Protein AF-A0A8T0Z0I9-F1 (afdb_monomer_lite)

pLDDT: mean 71.62, std 13.81, range [40.0, 90.69]

Sequence (86 aa):
MADARVLFDGVLQLYPTMKSHLSKEVHIVHSPDFENGIVKGWNGGELTEDEAAAIASLRTEGAQSGAGSNDDTSDLGFAESLLHAG

Radius of gyration: 16.96 Å; chains: 1; bounding box: 34×37×35 Å

Secondary structure (DSSP, 8-state):
--HHHHHHHHHHHH-GGGHHHH-TTS-SSS-HHHHHHHHHHHHTPPPPHHHHHHTGGG--TT---------------HHHHHHS--

Foldseek 3Di:
DCLVLVVLVVVCVVCVVCCCQRPPPHCVPPDPLCVVLVVCVVVVHDHDPSNCVNCVVVDDPDDDDDDDDDDDPPDCPPSNVVVVVD

Organism: NCBI:txid29920

Structure (mmCIF, N/CA/C/O backbone):
data_AF-A0A8T0Z0I9-F1
#
_entry.id   AF-A0A8T0Z0I9-F1
#
loop_
_atom_site.group_PDB
_atom_site.id
_atom_site.type_symbol
_atom_site.label_atom_id
_atom_site.label_alt_id
_atom_site.label_comp_id
_atom_site.label_asym_id
_atom_site.label_entity_id
_atom_site.label_seq_id
_atom_site.pdbx_PDB_ins_code
_atom_site.Cartn_x
_atom_site.Cartn_y
_atom_site.Cartn_z
_atom_site.occupancy
_atom_site.B_iso_or_equiv
_atom_site.auth_seq_id
_atom_site.auth_comp_id
_atom_site.auth_asym_id
_atom_site.auth_atom_id
_atom_site.pdbx_PDB_model_num
ATOM 1 N N . MET A 1 1 ? -2.368 -9.347 -5.571 1.00 51.75 1 MET A N 1
ATOM 2 C CA . MET A 1 1 ? -2.860 -8.197 -4.772 1.00 51.75 1 MET A CA 1
ATOM 3 C C . MET A 1 1 ? -3.832 -8.604 -3.651 1.00 51.75 1 MET A C 1
ATOM 5 O O . MET A 1 1 ? -3.948 -7.845 -2.702 1.00 51.75 1 MET A O 1
ATOM 9 N N . ALA A 1 2 ? -4.528 -9.754 -3.707 1.00 57.31 2 ALA A N 1
ATOM 10 C CA . ALA A 1 2 ? -5.535 -10.127 -2.696 1.00 57.31 2 ALA A CA 1
ATOM 11 C C . ALA A 1 2 ? -4.979 -10.827 -1.432 1.00 57.31 2 ALA A C 1
ATOM 13 O O . ALA A 1 2 ? -5.602 -10.728 -0.377 1.00 57.31 2 ALA A O 1
ATOM 14 N N . ASP A 1 3 ? -3.805 -11.465 -1.499 1.00 64.81 3 ASP A N 1
ATOM 15 C CA . ASP A 1 3 ? -3.312 -12.322 -0.403 1.00 64.81 3 ASP A CA 1
ATOM 16 C C . ASP A 1 3 ? -2.993 -11.559 0.889 1.00 64.81 3 ASP A C 1
ATOM 18 O O . ASP A 1 3 ? -3.339 -12.002 1.982 1.00 64.81 3 ASP A O 1
ATOM 22 N N . ALA A 1 4 ? -2.427 -10.352 0.788 1.00 73.00 4 ALA A N 1
ATOM 23 C CA . ALA A 1 4 ? -2.124 -9.532 1.963 1.00 73.00 4 ALA A CA 1
ATOM 24 C C . ALA A 1 4 ? -3.389 -9.116 2.737 1.00 73.00 4 ALA A C 1
ATOM 26 O O . ALA A 1 4 ? -3.369 -9.013 3.964 1.00 73.00 4 ALA A O 1
ATOM 27 N N . ARG A 1 5 ? -4.517 -8.905 2.043 1.00 77.94 5 ARG A N 1
ATOM 28 C CA . ARG A 1 5 ? -5.766 -8.495 2.696 1.00 77.94 5 ARG A CA 1
ATOM 29 C C . ARG A 1 5 ? -6.401 -9.642 3.474 1.00 77.94 5 ARG A C 1
ATOM 31 O O . ARG A 1 5 ? -6.869 -9.409 4.583 1.00 77.94 5 ARG A O 1
ATOM 38 N N . VAL A 1 6 ? -6.347 -10.857 2.931 1.00 76.31 6 VAL A N 1
ATOM 39 C CA . VAL A 1 6 ? -6.813 -12.074 3.615 1.00 76.31 6 VAL A CA 1
ATOM 40 C C . VAL A 1 6 ? -6.046 -12.279 4.924 1.00 76.31 6 VAL A C 1
ATOM 42 O O . VAL A 1 6 ? -6.651 -12.551 5.961 1.00 76.31 6 VAL A O 1
ATOM 45 N N . LEU A 1 7 ? -4.731 -12.045 4.903 1.00 80.44 7 LEU A N 1
ATOM 46 C CA . LEU A 1 7 ? -3.883 -12.093 6.096 1.00 80.44 7 LEU A CA 1
ATOM 47 C C . LEU A 1 7 ? -4.281 -11.034 7.132 1.00 80.44 7 LEU A C 1
ATOM 49 O O . LEU A 1 7 ? -4.457 -11.354 8.308 1.00 80.44 7 LEU A O 1
ATOM 53 N N . PHE A 1 8 ? -4.479 -9.782 6.711 1.00 82.69 8 PHE A N 1
ATOM 54 C CA . PHE A 1 8 ? -4.921 -8.719 7.617 1.00 82.69 8 PHE A CA 1
ATOM 55 C C . PHE A 1 8 ? -6.309 -8.980 8.202 1.00 82.69 8 PHE A C 1
ATOM 57 O O . PHE A 1 8 ? -6.516 -8.735 9.388 1.00 82.69 8 PHE A O 1
ATOM 64 N N . ASP A 1 9 ? -7.243 -9.516 7.420 1.00 81.69 9 ASP A N 1
ATOM 65 C CA . ASP A 1 9 ? -8.572 -9.878 7.916 1.00 81.69 9 ASP A CA 1
ATOM 66 C C . ASP A 1 9 ? -8.499 -11.015 8.952 1.00 81.69 9 ASP A C 1
ATOM 68 O O . ASP A 1 9 ? -9.193 -10.958 9.970 1.00 81.69 9 ASP A O 1
ATOM 72 N N . GLY A 1 10 ? -7.600 -11.988 8.766 1.00 85.81 10 GLY A N 1
ATOM 73 C CA . GLY A 1 10 ? -7.301 -13.013 9.772 1.00 85.81 10 GLY A CA 1
ATOM 74 C C . GLY A 1 10 ? -6.728 -12.431 11.072 1.00 85.81 10 GLY A C 1
ATOM 75 O O . GLY A 1 10 ? -7.185 -12.772 12.164 1.00 85.81 10 GLY A O 1
ATOM 76 N N . VAL A 1 11 ? -5.788 -11.486 10.976 1.00 85.62 11 VAL A N 1
ATOM 77 C CA . VAL A 1 11 ? -5.236 -10.781 12.150 1.00 85.62 11 VAL A CA 1
ATOM 78 C C . VAL A 1 11 ? -6.317 -9.978 12.876 1.00 85.62 11 VAL A C 1
ATOM 80 O O . VAL A 1 11 ? -6.354 -9.979 14.104 1.00 85.62 11 VAL A O 1
ATOM 83 N N . LEU A 1 12 ? -7.234 -9.340 12.146 1.00 86.06 12 LEU A N 1
ATOM 84 C CA . LEU A 1 12 ? -8.342 -8.586 12.738 1.00 86.06 12 LEU A CA 1
ATOM 85 C C . LEU A 1 12 ? -9.356 -9.471 13.474 1.00 86.06 12 LEU A C 1
ATOM 87 O O . LEU A 1 12 ? -9.962 -9.002 14.439 1.00 86.06 12 LEU A O 1
ATOM 91 N N . GLN A 1 13 ? -9.532 -10.729 13.058 1.00 83.12 13 GLN A N 1
ATOM 92 C CA . GLN A 1 13 ? -10.360 -11.692 13.795 1.00 83.12 13 GLN A CA 1
ATOM 93 C C . GLN A 1 13 ? -9.738 -12.067 15.145 1.00 83.12 13 GLN A C 1
ATOM 95 O O . GLN A 1 13 ? -10.459 -12.203 16.132 1.00 83.12 13 GLN A O 1
ATOM 100 N N . LEU A 1 14 ? -8.411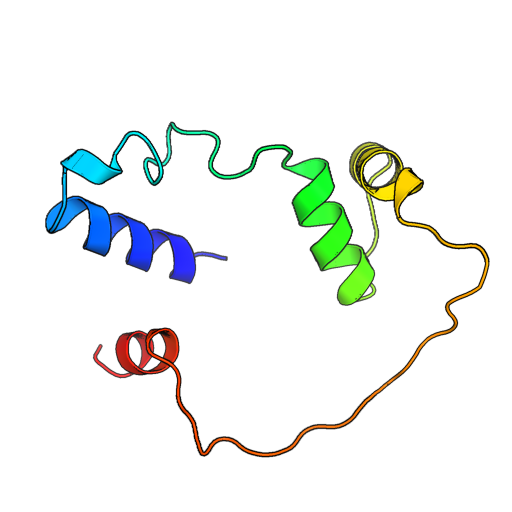 -12.208 15.199 1.00 88.50 14 LEU A N 1
ATOM 101 C CA . LEU A 1 14 ? -7.684 -12.586 16.416 1.00 88.50 14 LEU A CA 1
ATOM 102 C C . LEU A 1 14 ? -7.423 -11.391 17.344 1.00 88.50 14 LEU A C 1
ATOM 104 O O . LEU A 1 14 ? -7.458 -11.533 18.566 1.00 88.50 14 LEU A O 1
ATOM 108 N N . TYR A 1 15 ? -7.194 -10.207 16.773 1.00 88.31 15 TYR A N 1
ATOM 109 C CA . TYR A 1 15 ? -6.822 -8.992 17.496 1.00 88.31 15 TYR A CA 1
ATOM 110 C C . TYR A 1 15 ? -7.657 -7.793 17.027 1.00 88.31 15 TYR A C 1
ATOM 112 O O . TYR A 1 15 ? -7.174 -6.943 16.271 1.00 88.31 15 TYR A O 1
ATOM 120 N N . PRO A 1 16 ? -8.902 -7.649 17.523 1.00 87.06 16 PRO A N 1
ATOM 121 C CA . PRO A 1 16 ? -9.779 -6.540 17.144 1.00 87.06 16 PRO A CA 1
ATOM 122 C C . PRO A 1 16 ? -9.186 -5.153 17.440 1.00 87.06 16 PRO A C 1
ATOM 124 O O . PRO A 1 16 ? -9.544 -4.169 16.794 1.00 87.06 16 PRO A O 1
ATOM 127 N N . THR A 1 17 ? -8.250 -5.062 18.391 1.00 88.56 17 THR A N 1
ATOM 128 C CA . THR A 1 17 ? -7.500 -3.840 18.721 1.00 88.56 17 THR A CA 1
ATOM 129 C C . THR A 1 17 ? -6.649 -3.321 17.563 1.00 88.56 17 THR A C 1
ATOM 131 O O . THR A 1 17 ? -6.383 -2.125 17.506 1.00 88.56 17 THR A O 1
ATOM 134 N N . MET A 1 18 ? -6.268 -4.167 16.601 1.00 83.69 18 MET A N 1
ATOM 135 C CA . MET A 1 18 ? -5.484 -3.760 15.428 1.00 83.69 18 MET A CA 1
ATOM 136 C C . MET A 1 18 ? -6.320 -3.087 14.329 1.00 83.69 18 MET A C 1
ATOM 138 O O . MET A 1 18 ? -5.776 -2.664 13.307 1.00 83.69 18 MET A O 1
ATOM 142 N N . LYS A 1 19 ? -7.636 -2.939 14.522 1.00 82.62 19 LYS A N 1
ATOM 143 C CA . LYS A 1 19 ? -8.549 -2.343 13.535 1.00 82.62 19 LYS A CA 1
ATOM 144 C C . LYS A 1 19 ? -8.143 -0.931 13.107 1.00 82.62 19 LYS A C 1
ATOM 146 O O . LYS A 1 19 ? -8.272 -0.611 11.932 1.00 82.62 19 LYS A O 1
ATOM 151 N N . SER A 1 20 ? -7.589 -0.117 14.001 1.00 79.75 20 SER A N 1
ATOM 152 C CA . SER A 1 20 ? -7.086 1.229 13.675 1.00 79.75 20 SER A CA 1
ATOM 153 C C . SER A 1 20 ? -5.860 1.243 12.759 1.00 79.75 20 SER A C 1
ATOM 155 O O . SER A 1 20 ? -5.524 2.299 12.237 1.00 79.75 20 SER A O 1
ATOM 157 N N . HIS A 1 21 ? -5.194 0.103 12.570 1.00 77.81 21 HIS A N 1
ATOM 158 C CA . HIS A 1 21 ? -3.963 -0.014 11.784 1.00 77.81 21 HIS A CA 1
ATOM 159 C C . HIS A 1 21 ? -4.144 -0.862 10.529 1.00 77.81 21 HIS A C 1
ATOM 161 O O . HIS A 1 21 ? -3.486 -0.611 9.531 1.00 77.81 21 HIS A O 1
ATOM 167 N N . LEU A 1 22 ? -5.023 -1.865 10.586 1.00 80.62 22 LEU A N 1
ATOM 168 C CA . LEU A 1 22 ? -5.170 -2.878 9.542 1.00 80.62 22 LEU A CA 1
ATOM 169 C C . LEU A 1 22 ? -6.574 -2.913 8.931 1.00 80.62 22 LEU A C 1
ATOM 171 O O . LEU A 1 22 ? -6.846 -3.769 8.092 1.00 80.62 22 LEU A O 1
ATOM 175 N N . SER A 1 23 ? -7.511 -2.050 9.338 1.00 72.38 23 SER A N 1
ATOM 176 C CA . SER A 1 23 ? -8.841 -2.018 8.712 1.00 72.38 23 SER A CA 1
ATOM 177 C C . SER A 1 23 ? -8.753 -1.569 7.256 1.00 72.38 23 SER A C 1
ATOM 179 O O . SER A 1 23 ? -7.947 -0.718 6.905 1.00 72.38 23 SER A O 1
ATOM 181 N N . LYS A 1 24 ? -9.639 -2.100 6.412 1.00 67.69 24 LYS A N 1
ATOM 182 C CA . LYS A 1 24 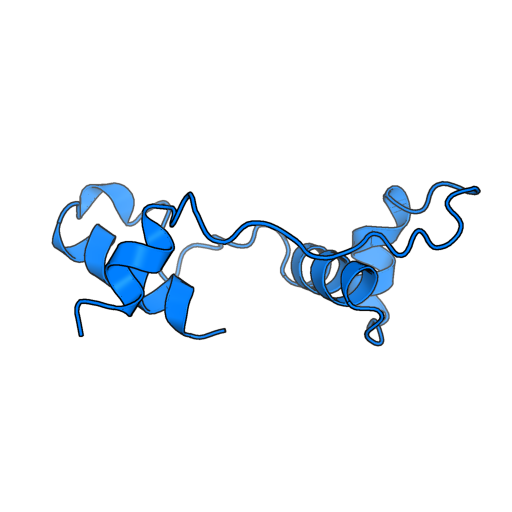? -9.799 -1.680 5.012 1.00 67.69 24 LYS A CA 1
ATOM 183 C C . LYS A 1 24 ? -10.157 -0.193 4.874 1.00 67.69 24 LYS A C 1
ATOM 185 O O . LYS A 1 24 ? -9.882 0.413 3.849 1.00 67.69 24 LYS A O 1
ATOM 190 N N . GLU A 1 25 ? -10.802 0.364 5.895 1.00 66.00 25 GLU A N 1
ATOM 191 C CA . GLU A 1 25 ? -11.186 1.780 5.967 1.00 66.00 25 GLU A CA 1
ATOM 192 C C . GLU A 1 25 ? -10.045 2.673 6.461 1.00 66.00 25 GLU A C 1
ATOM 194 O O . GLU A 1 25 ? -10.108 3.894 6.338 1.00 66.00 25 GLU A O 1
ATOM 199 N N . VAL A 1 26 ? -9.004 2.073 7.040 1.00 68.50 26 VAL A N 1
ATOM 200 C CA . VAL A 1 26 ? -7.797 2.793 7.421 1.00 68.50 26 VAL A CA 1
ATOM 201 C C . VAL A 1 26 ? -6.932 2.895 6.174 1.00 68.50 26 VAL A C 1
ATOM 203 O O . VAL A 1 26 ? -6.726 1.912 5.465 1.00 68.50 26 VAL A O 1
ATOM 206 N N . HIS A 1 27 ? -6.414 4.092 5.910 1.00 60.88 27 HIS A N 1
ATOM 207 C CA . HIS A 1 27 ? -5.360 4.324 4.927 1.00 60.88 27 HIS A CA 1
ATOM 208 C C . HIS A 1 27 ? -4.072 3.627 5.415 1.00 60.88 27 HIS A C 1
ATOM 210 O O . HIS A 1 27 ? -3.161 4.265 5.938 1.00 60.88 27 HIS A O 1
ATOM 216 N N . ILE A 1 28 ? -4.019 2.290 5.308 1.00 55.53 28 ILE A N 1
ATOM 217 C CA . ILE A 1 28 ? -2.796 1.490 5.521 1.00 55.53 28 ILE A CA 1
ATOM 218 C C . ILE A 1 28 ? -1.715 2.000 4.567 1.00 55.53 28 ILE A C 1
ATOM 220 O O . ILE A 1 28 ? -0.544 2.084 4.913 1.00 55.53 28 ILE A O 1
ATOM 224 N N . VAL A 1 29 ? -2.172 2.406 3.386 1.00 54.84 29 VAL A N 1
ATOM 225 C CA . VAL A 1 29 ? -1.391 3.076 2.375 1.00 54.84 29 VAL A CA 1
ATOM 226 C C . VAL A 1 29 ? -1.386 4.573 2.675 1.00 54.84 29 VAL A C 1
ATOM 228 O O . VAL A 1 29 ? -2.389 5.253 2.448 1.00 54.84 29 VAL A O 1
ATOM 231 N N . HIS A 1 30 ? -0.292 5.106 3.217 1.00 63.22 30 HIS A N 1
ATOM 232 C CA . HIS A 1 30 ? -0.200 6.546 3.504 1.00 63.22 30 HIS A CA 1
ATOM 233 C C . HIS A 1 30 ? -0.266 7.396 2.223 1.00 63.22 30 HIS A C 1
ATOM 235 O O . HIS A 1 30 ? -0.735 8.532 2.272 1.00 63.22 30 HIS A O 1
ATOM 241 N N . SER A 1 31 ? 0.140 6.836 1.079 1.00 65.69 31 SER A N 1
ATOM 242 C CA . SER A 1 31 ? 0.005 7.451 -0.244 1.00 65.69 31 SER A CA 1
ATOM 243 C C . SER A 1 31 ? -0.070 6.366 -1.336 1.00 65.69 31 SER A C 1
ATOM 245 O O . SER A 1 31 ? 0.949 5.740 -1.635 1.00 65.69 31 SER A O 1
ATOM 247 N N . PRO A 1 32 ? -1.260 6.103 -1.919 1.00 74.88 32 PRO A N 1
ATOM 248 C CA . PRO A 1 32 ? -1.449 5.042 -2.920 1.00 74.88 32 PRO A CA 1
ATOM 249 C C . PRO A 1 32 ? -0.557 5.188 -4.140 1.00 74.88 32 PRO A C 1
ATOM 251 O O . PRO A 1 32 ? 0.014 4.205 -4.608 1.00 74.88 32 PRO A O 1
ATOM 254 N N . ASP A 1 33 ? -0.383 6.420 -4.602 1.00 80.69 33 ASP A N 1
ATOM 255 C CA . ASP A 1 33 ? 0.433 6.723 -5.772 1.00 80.69 33 ASP A CA 1
ATOM 256 C C . ASP A 1 33 ? 1.928 6.555 -5.472 1.00 80.69 33 ASP A C 1
ATOM 258 O O . ASP A 1 33 ? 2.688 6.094 -6.320 1.00 80.69 33 ASP A O 1
ATOM 262 N N . PHE A 1 34 ? 2.358 6.838 -4.237 1.00 77.31 34 PHE A N 1
ATOM 263 C CA . PHE A 1 34 ? 3.732 6.576 -3.810 1.00 77.31 34 PHE A CA 1
ATOM 264 C C . PHE A 1 34 ? 4.034 5.075 -3.786 1.00 77.31 34 PHE A C 1
ATOM 266 O O . PHE A 1 34 ? 5.017 4.630 -4.373 1.00 77.31 34 PHE A O 1
ATOM 273 N N . GLU A 1 35 ? 3.183 4.278 -3.140 1.00 83.38 35 GLU A N 1
ATOM 274 C CA . GLU A 1 35 ? 3.410 2.836 -3.002 1.00 83.38 35 GLU A CA 1
ATOM 275 C C . GLU A 1 35 ? 3.322 2.113 -4.348 1.00 83.38 35 GLU A C 1
ATOM 277 O O . GLU A 1 35 ? 4.217 1.333 -4.689 1.00 83.38 35 GLU A O 1
ATOM 282 N N . ASN A 1 36 ? 2.304 2.425 -5.159 1.00 80.75 36 ASN A N 1
ATOM 283 C CA . ASN A 1 36 ? 2.212 1.897 -6.518 1.00 80.75 36 ASN A CA 1
ATOM 284 C C . ASN A 1 36 ? 3.393 2.352 -7.373 1.00 80.75 36 ASN A C 1
ATOM 286 O O . ASN A 1 36 ? 3.945 1.538 -8.115 1.00 80.75 36 ASN A O 1
ATOM 290 N N . GLY A 1 37 ? 3.810 3.614 -7.248 1.00 84.38 37 GLY A N 1
ATOM 291 C CA . GLY A 1 37 ? 4.959 4.146 -7.967 1.00 84.38 37 GLY A CA 1
ATOM 292 C C . GLY A 1 37 ? 6.254 3.397 -7.647 1.00 84.38 37 GLY A C 1
ATOM 293 O O . GLY A 1 37 ? 7.012 3.064 -8.557 1.00 84.38 37 GLY A O 1
ATOM 294 N N . ILE A 1 38 ? 6.489 3.050 -6.378 1.00 82.81 38 ILE A N 1
ATOM 295 C CA . ILE A 1 38 ? 7.666 2.270 -5.963 1.00 82.81 38 ILE A CA 1
ATOM 296 C C . ILE A 1 38 ? 7.621 0.853 -6.525 1.00 82.81 38 ILE A C 1
ATOM 298 O O . ILE A 1 38 ? 8.600 0.392 -7.113 1.00 82.81 38 ILE A O 1
ATOM 302 N N . VAL A 1 39 ? 6.482 0.171 -6.392 1.00 85.25 39 VAL A N 1
ATOM 303 C CA . VAL A 1 39 ? 6.317 -1.207 -6.878 1.00 85.25 39 VAL A CA 1
ATOM 304 C C . VAL A 1 39 ? 6.451 -1.275 -8.401 1.00 85.25 39 VAL A C 1
ATOM 306 O O . VAL A 1 39 ? 7.124 -2.163 -8.927 1.00 85.25 39 VAL A O 1
ATOM 309 N N . LYS A 1 40 ? 5.848 -0.328 -9.128 1.00 86.81 40 LYS A N 1
ATOM 310 C CA . LYS A 1 40 ? 5.960 -0.237 -10.589 1.00 86.81 40 LYS A CA 1
ATOM 311 C C . LYS A 1 40 ? 7.373 0.126 -11.024 1.00 86.81 40 LYS A C 1
ATOM 313 O O . LYS A 1 40 ? 7.899 -0.534 -11.911 1.00 86.81 40 LYS A O 1
ATOM 318 N N . GLY A 1 41 ? 8.007 1.100 -10.371 1.00 85.19 41 GLY A N 1
ATOM 319 C CA . GLY A 1 41 ? 9.395 1.470 -10.641 1.00 85.19 41 GLY A CA 1
ATOM 320 C C . GLY A 1 41 ? 10.360 0.296 -10.454 1.00 85.19 41 GLY A C 1
ATOM 321 O O . GLY A 1 41 ? 11.224 0.081 -11.300 1.00 85.19 41 GLY A O 1
ATOM 322 N N . TRP A 1 42 ? 10.166 -0.510 -9.405 1.00 81.44 42 TRP A N 1
ATOM 323 C CA . TRP A 1 42 ? 10.953 -1.723 -9.158 1.00 81.44 42 TRP A CA 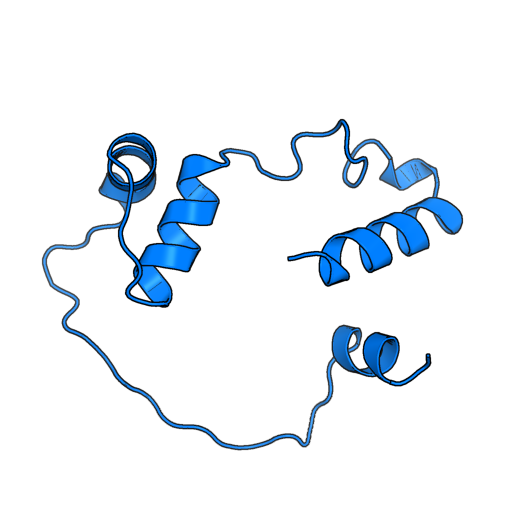1
ATOM 324 C C . TRP A 1 42 ? 10.726 -2.800 -10.225 1.00 81.44 42 TRP A C 1
ATOM 326 O O . TRP A 1 42 ? 11.676 -3.391 -10.733 1.00 81.44 42 TRP A O 1
ATOM 336 N N . ASN A 1 43 ? 9.468 -3.050 -10.590 1.00 85.06 43 ASN A N 1
ATOM 337 C CA . ASN A 1 43 ? 9.102 -4.091 -11.553 1.00 85.06 43 ASN A CA 1
ATOM 338 C C . ASN A 1 43 ? 9.273 -3.663 -13.024 1.00 85.06 43 ASN A C 1
ATOM 340 O O . ASN A 1 43 ? 8.978 -4.449 -13.922 1.00 85.06 43 ASN A O 1
ATOM 344 N N . GLY A 1 44 ? 9.713 -2.426 -13.284 1.00 81.56 44 GLY A N 1
ATOM 345 C CA . GLY A 1 44 ? 9.835 -1.869 -14.634 1.00 81.56 44 GLY A CA 1
ATOM 346 C C . GLY A 1 44 ? 8.493 -1.582 -15.321 1.00 81.56 44 GLY A C 1
ATOM 347 O O . GLY A 1 44 ? 8.426 -1.565 -16.548 1.00 81.56 44 GLY A O 1
ATOM 348 N N . GLY A 1 45 ? 7.422 -1.397 -14.549 1.00 85.56 45 GLY A N 1
ATOM 349 C CA . GLY A 1 45 ? 6.099 -1.030 -15.050 1.00 85.56 45 GLY A CA 1
ATOM 350 C C . GLY A 1 45 ? 5.969 0.462 -15.370 1.00 85.56 45 GLY A C 1
ATOM 351 O O . GLY A 1 45 ? 6.728 1.293 -14.873 1.00 85.56 45 GLY A O 1
ATOM 352 N N . GLU A 1 46 ? 4.968 0.811 -16.181 1.00 87.94 46 GLU A N 1
ATOM 353 C CA . GLU A 1 46 ? 4.654 2.207 -16.500 1.00 87.94 46 GLU A CA 1
ATOM 354 C C . GLU A 1 46 ? 4.003 2.929 -15.312 1.00 87.94 46 GLU A C 1
ATOM 356 O O . GLU A 1 46 ? 3.086 2.412 -14.666 1.00 87.94 46 GLU A O 1
ATOM 361 N N . LEU A 1 47 ? 4.484 4.145 -15.053 1.00 87.69 47 LEU A N 1
ATOM 362 C CA . LEU A 1 47 ? 4.013 5.029 -13.990 1.00 87.69 47 LEU A CA 1
ATOM 363 C C . LEU A 1 47 ? 2.987 6.016 -14.545 1.00 87.69 47 LEU A C 1
ATOM 365 O O . LEU A 1 47 ? 3.182 6.562 -15.633 1.00 87.69 47 LEU A O 1
ATOM 369 N N . THR A 1 48 ? 1.932 6.293 -13.782 1.00 90.69 48 THR A N 1
ATOM 370 C CA . THR A 1 48 ? 1.075 7.459 -14.039 1.00 90.69 48 THR A CA 1
ATOM 371 C C . THR A 1 48 ? 1.799 8.752 -13.643 1.00 90.69 48 THR A C 1
ATOM 373 O O . THR A 1 48 ? 2.821 8.719 -12.953 1.00 90.69 48 THR A O 1
ATOM 376 N N . GLU A 1 49 ? 1.284 9.908 -14.071 1.00 89.00 49 GLU A N 1
ATOM 377 C CA . GLU A 1 49 ? 1.863 11.206 -13.691 1.00 89.00 49 GLU A CA 1
ATOM 378 C C . GLU A 1 49 ? 1.876 11.401 -12.166 1.00 89.00 49 GLU A C 1
ATOM 380 O O . GLU A 1 49 ? 2.899 11.807 -11.613 1.00 89.00 49 GLU A O 1
ATOM 385 N N . ASP A 1 50 ? 0.789 11.026 -11.486 1.00 85.31 50 ASP A N 1
ATOM 386 C CA . ASP A 1 50 ? 0.660 11.127 -10.029 1.00 85.31 50 ASP A CA 1
ATOM 387 C C . ASP A 1 50 ? 1.644 10.199 -9.294 1.00 85.31 50 ASP A C 1
ATOM 389 O O . ASP A 1 50 ? 2.308 10.615 -8.343 1.00 85.31 50 ASP A O 1
ATOM 393 N N . GLU A 1 51 ? 1.827 8.965 -9.777 1.00 86.75 51 GLU A N 1
ATOM 394 C CA . GLU A 1 51 ? 2.804 8.013 -9.227 1.00 86.75 51 GLU A CA 1
ATOM 395 C C . GLU A 1 51 ? 4.241 8.503 -9.436 1.00 86.75 51 GLU A C 1
ATOM 397 O O . GLU A 1 51 ? 5.070 8.453 -8.523 1.00 86.75 51 GLU A O 1
ATOM 402 N N . ALA A 1 52 ? 4.545 9.017 -10.632 1.00 85.19 52 ALA A N 1
ATOM 403 C CA . ALA A 1 52 ? 5.857 9.558 -10.958 1.00 85.19 52 ALA A CA 1
ATOM 404 C C . ALA A 1 52 ? 6.190 10.797 -10.115 1.00 85.19 52 ALA A C 1
ATOM 406 O O . ALA A 1 52 ? 7.336 10.936 -9.677 1.00 85.19 52 ALA A O 1
ATOM 407 N N . ALA A 1 53 ? 5.206 11.666 -9.868 1.00 85.81 53 ALA A N 1
ATOM 408 C CA . ALA A 1 53 ? 5.342 12.821 -8.987 1.00 85.81 53 ALA A CA 1
ATOM 409 C C . ALA A 1 53 ? 5.552 12.392 -7.528 1.00 85.81 53 ALA A C 1
ATOM 411 O O . ALA A 1 53 ? 6.425 12.937 -6.849 1.00 85.81 53 ALA A O 1
ATOM 412 N N . ALA A 1 54 ? 4.816 11.380 -7.063 1.00 85.50 54 ALA A N 1
ATOM 413 C CA . ALA A 1 54 ? 4.917 10.877 -5.698 1.00 85.50 54 ALA A CA 1
ATOM 414 C C . ALA A 1 54 ? 6.303 10.286 -5.384 1.00 85.50 54 ALA A C 1
ATOM 416 O O . ALA A 1 54 ? 6.826 10.507 -4.292 1.00 85.50 54 ALA A O 1
ATOM 417 N N . ILE A 1 55 ? 6.932 9.585 -6.335 1.00 85.00 55 ILE A N 1
ATOM 418 C CA . ILE A 1 55 ? 8.268 8.981 -6.151 1.00 85.00 55 ILE A CA 1
ATOM 419 C C . ILE A 1 55 ? 9.423 9.857 -6.658 1.00 85.00 55 ILE A C 1
ATOM 421 O O . ILE A 1 55 ? 10.580 9.434 -6.620 1.00 85.00 55 ILE A O 1
ATOM 425 N N . ALA A 1 56 ? 9.143 11.070 -7.146 1.00 84.12 56 ALA A N 1
ATOM 426 C CA . ALA A 1 56 ? 10.139 11.930 -7.786 1.00 84.12 56 ALA A CA 1
ATOM 427 C C . ALA A 1 56 ? 11.344 12.230 -6.878 1.00 84.12 56 ALA A C 1
ATOM 429 O O . ALA A 1 56 ? 12.477 12.252 -7.353 1.00 84.12 56 ALA A O 1
ATOM 430 N N . SER A 1 57 ? 11.115 12.389 -5.571 1.00 75.06 57 SER A N 1
ATOM 431 C CA . SER A 1 57 ? 12.163 12.652 -4.572 1.00 75.06 57 SER A CA 1
ATOM 432 C C . SER A 1 57 ? 13.142 11.490 -4.367 1.00 75.06 57 SER A C 1
ATOM 434 O O . SER A 1 57 ? 14.222 11.697 -3.818 1.00 75.06 57 SER A O 1
ATOM 436 N N . LEU A 1 58 ? 12.786 10.280 -4.810 1.00 74.25 58 LEU A N 1
ATOM 437 C CA . LEU A 1 58 ? 13.619 9.080 -4.714 1.00 74.25 58 LEU A CA 1
ATOM 438 C C . LEU A 1 58 ? 14.471 8.846 -5.965 1.00 74.25 58 LEU A C 1
ATOM 440 O O . LEU A 1 58 ? 15.370 8.000 -5.939 1.00 74.25 58 LEU A O 1
ATOM 444 N N . ARG A 1 59 ? 14.245 9.596 -7.056 1.00 67.62 59 ARG A N 1
ATOM 445 C CA . ARG A 1 59 ? 15.160 9.570 -8.203 1.00 67.62 59 ARG A CA 1
ATOM 446 C C . ARG A 1 59 ? 16.481 10.196 -7.787 1.00 67.62 59 ARG A C 1
ATOM 448 O O . ARG A 1 59 ? 16.619 11.410 -7.704 1.00 67.62 59 ARG A O 1
ATOM 455 N N . THR A 1 60 ? 17.468 9.341 -7.565 1.00 63.69 60 THR A N 1
ATOM 456 C CA . THR A 1 60 ? 18.861 9.767 -7.478 1.00 63.69 60 THR A CA 1
ATOM 457 C C . THR A 1 60 ? 19.415 9.814 -8.897 1.00 63.69 60 THR A C 1
ATOM 459 O O . THR A 1 60 ? 19.253 8.850 -9.651 1.00 63.69 60 THR A O 1
ATOM 462 N N . GLU A 1 61 ? 20.062 10.913 -9.281 1.00 58.25 61 GLU A N 1
ATOM 463 C CA . GLU A 1 61 ? 20.756 11.034 -10.568 1.00 58.25 61 GLU A CA 1
ATOM 464 C C . GLU A 1 61 ? 21.984 10.103 -10.590 1.00 58.25 61 GLU A C 1
ATOM 466 O O . GLU A 1 61 ? 23.109 10.537 -10.369 1.00 58.25 61 GLU A O 1
ATOM 471 N N . GLY A 1 62 ? 21.786 8.790 -10.762 1.00 54.94 62 GLY A N 1
ATOM 472 C CA . GLY A 1 62 ? 22.921 7.863 -10.843 1.00 54.94 62 GLY A CA 1
ATOM 473 C C . GLY A 1 62 ? 22.697 6.353 -10.702 1.00 54.94 62 GLY A C 1
ATOM 474 O O . GLY A 1 62 ? 23.678 5.628 -10.819 1.00 54.94 62 GLY A O 1
ATOM 475 N N . ALA A 1 63 ? 21.490 5.824 -10.469 1.00 47.88 63 ALA A N 1
ATOM 476 C CA . ALA A 1 63 ? 21.321 4.371 -10.308 1.00 47.88 63 ALA A CA 1
ATOM 477 C C . ALA A 1 63 ? 20.889 3.690 -11.618 1.00 47.88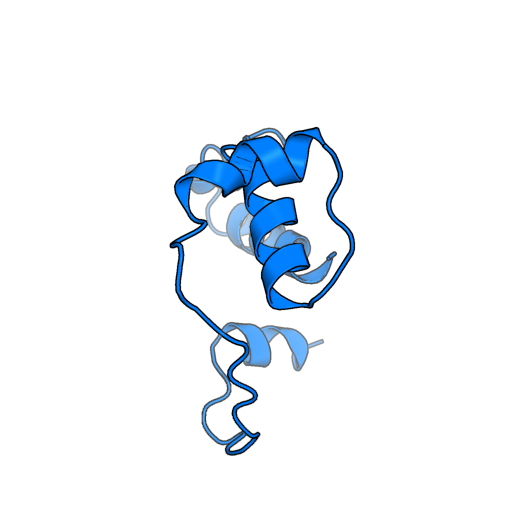 63 ALA A C 1
ATOM 479 O O . ALA A 1 63 ? 19.707 3.608 -11.946 1.00 47.88 63 ALA A O 1
ATOM 480 N N . GLN A 1 64 ? 21.879 3.214 -12.377 1.00 51.69 64 GLN A N 1
ATOM 481 C CA . GLN A 1 64 ? 21.688 2.289 -13.493 1.00 51.69 64 GLN A CA 1
ATOM 482 C C . GLN A 1 64 ? 21.196 0.920 -12.995 1.00 51.69 64 GLN A C 1
ATOM 484 O O . GLN A 1 64 ? 21.586 0.454 -11.926 1.00 51.69 64 GLN A O 1
ATOM 489 N N . SER A 1 65 ? 20.366 0.283 -13.820 1.00 57.00 65 SER A N 1
ATOM 490 C CA . SER A 1 65 ? 19.775 -1.044 -13.662 1.00 57.00 65 SER A CA 1
ATOM 491 C C . SER A 1 65 ? 20.753 -2.099 -13.129 1.00 57.00 65 SER A C 1
ATOM 493 O O . SER A 1 65 ? 21.736 -2.432 -13.788 1.00 57.00 65 SER A O 1
ATOM 495 N N . GLY A 1 66 ? 20.443 -2.673 -11.966 1.00 43.28 66 GLY A N 1
ATOM 496 C CA . GLY A 1 66 ? 21.113 -3.855 -11.430 1.00 43.28 66 GLY A CA 1
ATOM 497 C C . GLY A 1 66 ? 20.171 -5.053 -11.457 1.00 43.28 66 GLY A C 1
ATOM 498 O O . GLY A 1 66 ? 19.335 -5.198 -10.572 1.00 43.28 66 GLY A O 1
ATOM 499 N N . ALA A 1 67 ? 20.300 -5.905 -12.473 1.00 55.84 67 ALA A N 1
ATOM 500 C CA . ALA A 1 67 ? 19.748 -7.256 -12.453 1.00 55.84 67 ALA A CA 1
ATOM 501 C C . ALA A 1 67 ? 20.578 -8.112 -11.477 1.00 55.84 67 ALA A C 1
ATOM 503 O O . ALA A 1 67 ? 21.796 -8.198 -11.635 1.00 55.84 67 ALA A O 1
ATOM 504 N N . GLY A 1 68 ? 19.941 -8.726 -10.477 1.00 42.88 68 GLY A N 1
ATOM 505 C CA . GLY A 1 68 ? 20.599 -9.586 -9.487 1.00 42.88 68 GLY A CA 1
ATOM 506 C C . GLY A 1 68 ? 19.786 -10.853 -9.220 1.00 42.88 68 GLY A C 1
ATOM 507 O O . GLY A 1 68 ? 18.614 -10.763 -8.877 1.00 42.88 68 GLY A O 1
ATOM 508 N N . SER A 1 69 ? 20.430 -11.998 -9.452 1.00 47.62 69 SER A N 1
ATOM 509 C CA . SER A 1 69 ? 19.922 -13.373 -9.575 1.00 47.62 69 SER A CA 1
ATOM 510 C C . SER A 1 69 ? 19.150 -13.984 -8.396 1.00 47.62 69 SER A C 1
ATOM 512 O O . SER A 1 69 ? 19.408 -13.678 -7.238 1.00 47.62 69 SER A O 1
ATOM 514 N N . ASN A 1 70 ? 18.308 -14.965 -8.750 1.00 57.50 70 ASN A N 1
ATOM 515 C CA . ASN A 1 70 ? 17.743 -16.033 -7.913 1.00 57.50 70 ASN A CA 1
ATOM 516 C C . ASN A 1 70 ? 18.825 -16.837 -7.158 1.00 57.50 70 ASN A C 1
ATOM 518 O O . ASN A 1 70 ? 19.773 -17.257 -7.820 1.00 57.50 70 ASN A O 1
ATOM 522 N N . ASP A 1 71 ? 18.631 -17.136 -5.863 1.00 47.53 71 ASP A N 1
ATOM 523 C CA . ASP A 1 71 ? 18.657 -18.502 -5.285 1.00 47.53 71 ASP A CA 1
ATOM 524 C C . ASP A 1 71 ? 18.245 -18.521 -3.788 1.00 47.53 71 ASP A C 1
ATOM 526 O O . ASP A 1 71 ? 18.363 -17.507 -3.104 1.00 47.53 71 ASP A O 1
ATOM 530 N N . ASP A 1 72 ? 17.830 -19.708 -3.326 1.00 49.53 72 ASP A N 1
ATOM 531 C CA . ASP A 1 72 ? 17.561 -20.210 -1.962 1.00 49.53 72 ASP A CA 1
ATOM 532 C C . ASP A 1 72 ? 16.147 -20.074 -1.344 1.00 49.53 72 ASP A C 1
ATOM 534 O O . ASP A 1 72 ? 15.817 -19.170 -0.579 1.00 49.53 72 ASP A O 1
ATOM 538 N N . THR A 1 73 ? 15.325 -21.106 -1.585 1.00 57.97 73 THR A N 1
ATOM 539 C CA . THR A 1 73 ? 13.987 -21.357 -1.007 1.00 57.97 73 THR A CA 1
ATOM 540 C C . THR A 1 73 ? 14.013 -22.127 0.328 1.00 57.97 73 THR A C 1
ATOM 542 O O . THR A 1 73 ? 13.112 -22.922 0.596 1.00 57.97 73 THR A O 1
ATOM 545 N N . SER A 1 74 ? 15.036 -21.953 1.169 1.00 59.12 74 SER A N 1
ATOM 546 C CA . SER A 1 74 ? 15.167 -22.738 2.417 1.00 59.12 74 SER A CA 1
ATOM 547 C C . SER A 1 74 ? 14.664 -22.035 3.685 1.00 59.12 74 SER A C 1
ATOM 549 O O . SER A 1 74 ? 14.537 -22.688 4.714 1.00 59.12 74 SER A O 1
ATOM 551 N N . ASP A 1 75 ? 14.302 -20.753 3.612 1.00 59.22 75 ASP A N 1
ATOM 552 C CA . ASP A 1 75 ? 13.692 -20.004 4.719 1.00 59.22 75 ASP A CA 1
ATOM 553 C C . ASP A 1 75 ? 12.305 -19.509 4.302 1.00 59.22 75 ASP A C 1
ATOM 555 O O . ASP A 1 75 ? 12.097 -18.343 3.963 1.00 59.22 75 ASP A O 1
ATOM 559 N N . LEU A 1 76 ? 11.324 -20.413 4.296 1.00 59.19 76 LEU A N 1
ATOM 560 C CA . LEU A 1 76 ? 9.936 -20.013 4.090 1.00 59.19 76 LEU A CA 1
ATOM 561 C C . LEU A 1 76 ? 9.487 -19.173 5.292 1.00 59.19 76 LEU A C 1
ATOM 563 O O . LEU A 1 76 ? 9.227 -19.683 6.384 1.00 59.19 76 LEU A O 1
ATOM 567 N N . GLY A 1 77 ? 9.432 -17.856 5.090 1.00 65.75 77 GLY A N 1
ATOM 568 C CA . GLY A 1 77 ? 8.954 -16.909 6.087 1.00 65.75 77 GLY A CA 1
ATOM 569 C C . GLY A 1 77 ? 7.503 -17.186 6.493 1.00 65.75 77 GLY A C 1
ATOM 570 O O . GLY A 1 77 ? 6.749 -17.865 5.799 1.00 65.75 77 GLY A O 1
ATOM 571 N N . PHE A 1 78 ? 7.080 -16.613 7.621 1.00 62.91 78 PHE A N 1
ATOM 572 C CA . PHE A 1 78 ? 5.732 -16.768 8.192 1.00 62.91 78 PHE A CA 1
ATOM 573 C C . PHE A 1 78 ? 4.585 -16.625 7.169 1.00 62.91 78 PHE A C 1
ATOM 575 O O . PHE A 1 78 ? 3.602 -17.357 7.242 1.00 62.91 78 PHE A O 1
ATOM 582 N N . ALA A 1 79 ? 4.723 -15.722 6.192 1.00 61.69 79 ALA A N 1
ATOM 583 C CA . ALA A 1 79 ? 3.733 -15.512 5.134 1.00 61.69 79 ALA A CA 1
ATOM 584 C C . ALA A 1 79 ? 3.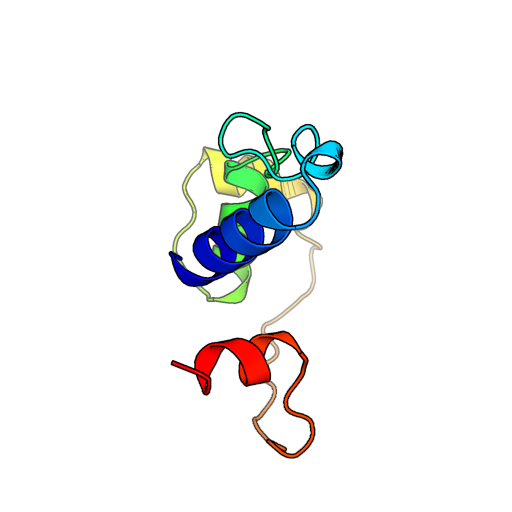574 -16.727 4.200 1.00 61.69 79 ALA A C 1
ATOM 586 O O . ALA A 1 79 ? 2.461 -17.051 3.794 1.00 61.69 79 ALA A O 1
ATOM 587 N N . GLU A 1 80 ? 4.663 -17.432 3.901 1.00 65.56 80 GLU A N 1
ATOM 588 C CA . GLU A 1 80 ? 4.650 -18.591 3.009 1.00 65.56 80 GLU A CA 1
ATOM 589 C C . GLU A 1 80 ? 4.023 -19.828 3.675 1.00 65.56 80 GLU A C 1
ATOM 591 O O . GLU A 1 80 ? 3.344 -20.623 3.021 1.00 65.56 80 GLU A O 1
ATOM 596 N N . SER A 1 81 ? 4.176 -19.942 5.001 1.00 62.69 81 SER A N 1
ATOM 597 C CA . SER A 1 81 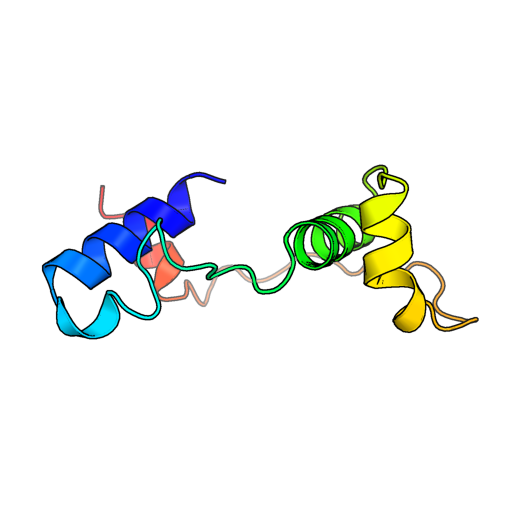? 3.508 -20.953 5.835 1.00 62.69 81 SER A CA 1
ATOM 598 C C . SER A 1 81 ? 1.978 -20.815 5.802 1.00 62.69 81 SER A C 1
ATOM 600 O O . SER A 1 81 ? 1.258 -21.812 5.798 1.00 62.69 81 SER A O 1
ATOM 602 N N . LEU A 1 82 ? 1.463 -19.585 5.700 1.00 63.41 82 LEU A N 1
ATOM 603 C CA . LEU A 1 82 ? 0.021 -19.322 5.645 1.00 63.41 82 LEU A CA 1
ATOM 604 C C . LEU A 1 82 ? -0.597 -19.616 4.269 1.00 63.41 82 LEU A C 1
ATOM 606 O O . LEU A 1 82 ? -1.777 -19.948 4.203 1.00 63.41 82 LEU A O 1
ATOM 610 N N . LEU A 1 83 ? 0.186 -19.539 3.189 1.00 67.56 83 LEU A N 1
ATOM 611 C CA . LEU A 1 83 ? -0.264 -19.853 1.826 1.00 67.56 83 LEU A CA 1
ATOM 612 C C . LEU A 1 83 ? -0.400 -21.362 1.564 1.00 67.56 83 LEU A C 1
ATOM 614 O O . LEU A 1 83 ? -1.242 -21.764 0.768 1.00 67.56 83 LEU A O 1
ATOM 618 N N . HIS A 1 84 ? 0.400 -22.195 2.236 1.00 57.09 84 HIS A N 1
ATOM 619 C CA . HIS A 1 84 ? 0.401 -23.656 2.060 1.00 57.09 84 HIS A CA 1
ATOM 620 C C . HIS A 1 84 ? -0.527 -24.410 3.026 1.00 57.09 84 HIS A C 1
ATOM 622 O O . HIS A 1 84 ? -0.694 -25.621 2.897 1.00 57.09 84 HIS A O 1
ATOM 628 N N . ALA A 1 85 ? -1.120 -23.720 4.003 1.00 56.25 85 ALA A N 1
ATOM 629 C CA . ALA A 1 85 ? -2.015 -24.308 5.000 1.00 56.25 85 ALA A CA 1
ATOM 630 C C . ALA A 1 85 ? -3.502 -24.333 4.572 1.00 56.25 85 ALA A C 1
ATOM 632 O O . ALA A 1 85 ? -4.365 -24.589 5.415 1.00 56.25 85 ALA A O 1
ATOM 633 N N . GLY A 1 86 ? -3.796 -24.037 3.298 1.00 40.00 86 GLY A N 1
ATOM 634 C CA . GLY A 1 86 ? -5.141 -24.010 2.706 1.00 40.00 86 GLY A CA 1
ATOM 635 C C . GLY A 1 86 ? -5.480 -25.257 1.902 1.00 40.00 86 GLY A C 1
ATOM 636 O O . GLY A 1 86 ? -4.655 -25.637 1.043 1.00 40.00 86 GLY A O 1
#